Protein AF-A0A527WFA3-F1 (afdb_monomer_lite)

Secondary structure (DSSP, 8-state):
-EEEEEEETTEEEEEEEETTTTEEEEEEES--GGG-EEHHHHHTSPP-SHHHHHHHHHHHHHHHHHHHT-

Structure (mmCIF, N/CA/C/O backbone):
data_AF-A0A527WFA3-F1
#
_entry.id   AF-A0A527WFA3-F1
#
loop_
_atom_site.group_PDB
_atom_site.id
_atom_site.type_symbol
_atom_site.label_atom_id
_a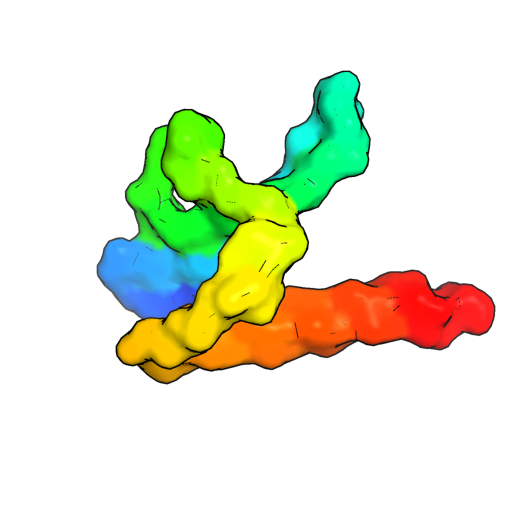tom_site.label_alt_id
_atom_site.label_comp_id
_atom_site.label_asym_id
_atom_site.label_entity_id
_atom_site.label_seq_id
_atom_site.pdbx_PDB_ins_code
_atom_site.Cartn_x
_atom_site.Cartn_y
_atom_site.Cartn_z
_atom_site.occupancy
_atom_site.B_iso_or_equiv
_atom_site.auth_seq_id
_atom_site.auth_comp_id
_atom_site.auth_asym_id
_atom_site.auth_atom_id
_atom_site.pdbx_PDB_model_num
ATOM 1 N N . MET A 1 1 ? -1.846 11.893 3.848 1.00 84.94 1 MET A N 1
ATOM 2 C CA . MET A 1 1 ? -0.472 11.584 4.333 1.00 84.94 1 MET A CA 1
ATOM 3 C C . MET A 1 1 ? 0.130 10.533 3.413 1.00 84.94 1 MET A C 1
ATOM 5 O O . MET A 1 1 ? -0.611 9.643 3.020 1.00 84.94 1 MET A O 1
ATOM 9 N N . ILE A 1 2 ? 1.413 10.631 3.049 1.00 90.19 2 ILE A N 1
ATOM 10 C CA . ILE A 1 2 ? 2.084 9.655 2.170 1.00 90.19 2 ILE A CA 1
ATOM 11 C C . ILE A 1 2 ? 3.220 8.983 2.938 1.00 90.19 2 ILE A C 1
ATOM 13 O O . ILE A 1 2 ? 3.986 9.643 3.637 1.00 90.19 2 ILE A O 1
ATOM 17 N N . CYS A 1 3 ? 3.327 7.669 2.790 1.00 93.00 3 CYS A N 1
ATOM 18 C CA . CYS A 1 3 ? 4.348 6.841 3.402 1.00 93.00 3 CYS A CA 1
ATOM 19 C C . CYS A 1 3 ? 4.991 5.958 2.328 1.00 93.00 3 CYS A C 1
ATOM 21 O O . CYS A 1 3 ? 4.332 5.080 1.782 1.00 93.00 3 CYS A O 1
ATOM 23 N N . VAL A 1 4 ? 6.282 6.144 2.052 1.00 95.25 4 VAL A N 1
ATOM 24 C CA . VAL A 1 4 ? 7.012 5.254 1.136 1.00 95.25 4 VAL A CA 1
ATOM 25 C C . VAL A 1 4 ? 7.230 3.899 1.810 1.00 95.25 4 VAL A C 1
ATOM 27 O O . VAL A 1 4 ? 7.765 3.829 2.918 1.00 95.25 4 VAL A O 1
ATOM 30 N N . LEU A 1 5 ? 6.803 2.836 1.132 1.00 95.94 5 LEU A N 1
ATOM 31 C CA . LEU A 1 5 ? 6.960 1.451 1.572 1.00 95.94 5 LEU A CA 1
ATOM 32 C C . LEU A 1 5 ? 8.226 0.841 0.970 1.00 95.94 5 LEU A C 1
ATOM 34 O O . LEU A 1 5 ? 9.053 0.312 1.702 1.00 95.94 5 LEU A O 1
ATOM 38 N N . ALA A 1 6 ? 8.435 0.986 -0.336 1.00 96.69 6 ALA A N 1
ATOM 39 C CA . ALA A 1 6 ? 9.653 0.565 -1.029 1.00 96.69 6 ALA A CA 1
ATOM 40 C C . ALA A 1 6 ? 9.840 1.402 -2.298 1.00 96.69 6 ALA A C 1
ATOM 42 O O . ALA A 1 6 ? 8.854 1.850 -2.879 1.00 96.69 6 ALA A O 1
ATOM 43 N N . GLY A 1 7 ? 11.077 1.640 -2.732 1.00 93.81 7 GLY A N 1
ATOM 44 C CA . GLY A 1 7 ? 11.330 2.468 -3.909 1.00 93.81 7 GLY A CA 1
ATOM 45 C C . GLY A 1 7 ? 12.652 2.178 -4.599 1.00 93.81 7 GLY A C 1
ATOM 46 O O . GLY A 1 7 ? 13.629 1.798 -3.960 1.00 93.81 7 GLY A O 1
ATOM 47 N N . GLU A 1 8 ? 12.656 2.411 -5.904 1.00 89.94 8 GLU A N 1
ATOM 48 C CA . GLU A 1 8 ? 13.812 2.372 -6.793 1.00 89.94 8 GLU A CA 1
ATOM 49 C C . GLU A 1 8 ? 13.768 3.594 -7.738 1.00 89.94 8 GLU A C 1
ATOM 51 O O . GLU A 1 8 ? 12.762 4.309 -7.765 1.00 89.94 8 GLU A O 1
ATOM 56 N N . PRO A 1 9 ? 14.810 3.870 -8.546 1.00 87.00 9 PRO A N 1
ATOM 57 C CA . PRO A 1 9 ? 14.843 5.067 -9.395 1.00 87.00 9 PRO A CA 1
ATOM 58 C C . PRO A 1 9 ? 13.671 5.202 -10.382 1.00 87.00 9 PRO A C 1
ATOM 60 O O . PRO A 1 9 ? 13.377 6.307 -10.830 1.00 87.00 9 PRO A O 1
ATOM 63 N N . ARG A 1 10 ? 13.015 4.092 -10.743 1.00 84.56 10 ARG A N 1
ATOM 64 C CA . ARG A 1 10 ? 11.916 4.052 -11.721 1.00 84.56 10 ARG A CA 1
ATOM 65 C C . ARG A 1 10 ? 10.524 4.173 -11.107 1.00 84.56 10 ARG A C 1
ATOM 67 O O . ARG A 1 10 ? 9.578 4.443 -11.840 1.00 84.56 10 ARG A O 1
ATOM 74 N N . GLY A 1 11 ? 10.384 3.986 -9.797 1.00 91.06 11 GLY A N 1
ATOM 75 C CA . GLY A 1 11 ? 9.084 4.025 -9.140 1.00 91.06 11 GLY A CA 1
ATOM 76 C C . GLY A 1 11 ? 9.134 3.569 -7.690 1.00 91.06 11 GLY A C 1
ATOM 77 O O . GLY A 1 11 ? 10.144 3.060 -7.201 1.00 91.06 11 GLY A O 1
ATOM 78 N N . CYS A 1 12 ? 8.042 3.792 -6.965 1.00 94.62 12 CYS A N 1
ATOM 79 C CA . CYS A 1 12 ? 7.976 3.410 -5.559 1.00 94.62 12 CYS A CA 1
ATOM 80 C C . CYS A 1 12 ? 6.563 3.077 -5.097 1.00 94.62 12 CYS A C 1
ATOM 82 O O . CYS A 1 12 ? 5.605 3.778 -5.413 1.00 94.62 12 CYS A O 1
ATOM 84 N N . TRP A 1 13 ? 6.461 2.038 -4.277 1.00 96.12 13 TRP A N 1
ATOM 85 C CA . TRP A 1 13 ? 5.254 1.708 -3.539 1.00 96.12 13 TRP A CA 1
ATOM 86 C C . TRP A 1 13 ? 5.062 2.669 -2.373 1.00 96.12 13 TRP A C 1
ATOM 88 O O . TRP A 1 13 ? 5.989 2.936 -1.596 1.00 96.12 13 TRP A O 1
ATOM 98 N N . ARG A 1 14 ? 3.841 3.174 -2.225 1.00 95.75 14 ARG A N 1
ATOM 99 C CA . ARG A 1 14 ? 3.464 4.129 -1.185 1.00 95.75 14 ARG A CA 1
ATOM 100 C C . ARG A 1 14 ? 2.134 3.735 -0.567 1.00 95.75 14 ARG A C 1
ATOM 102 O O . ARG A 1 14 ? 1.218 3.353 -1.281 1.00 95.75 14 ARG A O 1
ATOM 109 N N . ALA A 1 15 ? 2.018 3.901 0.743 1.00 95.25 15 ALA A N 1
ATOM 110 C CA . ALA A 1 15 ? 0.735 3.962 1.423 1.00 95.25 15 ALA A CA 1
ATOM 111 C C . ALA A 1 15 ? 0.250 5.419 1.451 1.00 95.25 15 ALA A C 1
ATOM 113 O O . ALA A 1 15 ? 1.010 6.326 1.810 1.00 95.25 15 ALA A O 1
ATOM 114 N N . VAL A 1 16 ? -1.008 5.643 1.086 1.00 94.56 16 VAL A N 1
ATOM 115 C CA . VAL A 1 16 ? -1.630 6.962 0.982 1.00 94.56 16 VAL A CA 1
ATOM 116 C C . VAL A 1 16 ? -2.875 7.003 1.854 1.00 94.56 16 VAL A C 1
ATOM 118 O O . VAL A 1 16 ? -3.813 6.250 1.647 1.00 94.56 16 VAL A O 1
ATOM 121 N N . PHE A 1 17 ? -2.895 7.903 2.832 1.00 92.62 17 PHE A N 1
ATOM 122 C CA . PHE A 1 17 ? -4.084 8.167 3.642 1.00 92.62 17 PHE A CA 1
ATOM 123 C C . PHE A 1 17 ? -4.911 9.293 3.022 1.00 92.62 17 PHE A C 1
ATOM 125 O O . PHE A 1 17 ? -4.404 10.420 2.917 1.00 92.62 17 PHE A O 1
ATOM 132 N N . GLU A 1 18 ? -6.159 8.984 2.663 1.00 92.31 18 GLU A N 1
ATOM 133 C CA . GLU A 1 18 ? -7.180 9.922 2.196 1.00 92.31 18 GLU A CA 1
ATOM 134 C C . GLU A 1 18 ? -8.081 10.337 3.376 1.00 92.31 18 GLU A C 1
ATOM 136 O O . GLU A 1 18 ? -8.966 9.575 3.781 1.00 92.31 18 GLU A O 1
ATOM 141 N N . PRO A 1 19 ? -7.865 11.531 3.959 1.00 91.56 19 PRO A N 1
ATOM 142 C CA . PRO A 1 19 ? -8.550 11.946 5.179 1.00 91.56 19 PRO A CA 1
ATOM 143 C C . PRO A 1 19 ? -10.049 12.185 4.988 1.00 91.56 19 PRO A C 1
ATOM 145 O O . PRO A 1 19 ? -10.795 12.038 5.950 1.00 91.56 19 PRO A O 1
ATOM 148 N N . ALA A 1 20 ? -10.508 12.528 3.779 1.00 93.31 20 ALA A N 1
ATOM 149 C CA . ALA A 1 20 ? -11.922 12.823 3.542 1.00 93.31 20 ALA A CA 1
ATOM 150 C C . ALA A 1 20 ? -12.833 11.604 3.764 1.00 93.31 20 ALA A C 1
ATOM 152 O O . ALA A 1 20 ? -13.984 11.755 4.162 1.00 93.31 20 ALA A O 1
ATOM 153 N N . ILE A 1 21 ? -12.307 10.404 3.518 1.00 92.38 21 ILE A N 1
ATOM 154 C CA . ILE A 1 21 ? -13.035 9.135 3.657 1.00 92.38 21 ILE A CA 1
ATOM 155 C C . ILE A 1 21 ? -12.368 8.182 4.655 1.00 92.38 21 ILE A C 1
ATOM 157 O O . ILE A 1 21 ? -12.759 7.024 4.746 1.00 92.38 21 ILE A O 1
ATOM 161 N N . LEU A 1 22 ? -11.361 8.669 5.392 1.00 91.75 22 LEU A N 1
ATOM 162 C CA . LEU A 1 22 ? -10.603 7.922 6.401 1.00 91.75 22 LEU A CA 1
ATOM 163 C C . LEU A 1 22 ? -10.073 6.569 5.895 1.00 91.75 22 LEU A C 1
ATOM 165 O O . LEU A 1 22 ? -10.014 5.596 6.642 1.00 91.75 22 LEU A O 1
ATOM 169 N N . HIS A 1 23 ? -9.662 6.518 4.627 1.00 91.81 23 HIS A N 1
ATOM 170 C CA . HIS A 1 23 ? -9.231 5.286 3.970 1.00 91.81 23 HIS A CA 1
ATOM 171 C C . HIS A 1 23 ? -7.731 5.344 3.666 1.00 91.81 23 HIS A C 1
ATOM 173 O O . HIS A 1 23 ? -7.202 6.368 3.220 1.00 91.81 23 HIS A O 1
ATOM 179 N N . LEU A 1 24 ? -7.033 4.239 3.921 1.00 92.69 24 LEU A N 1
ATOM 180 C CA . LEU A 1 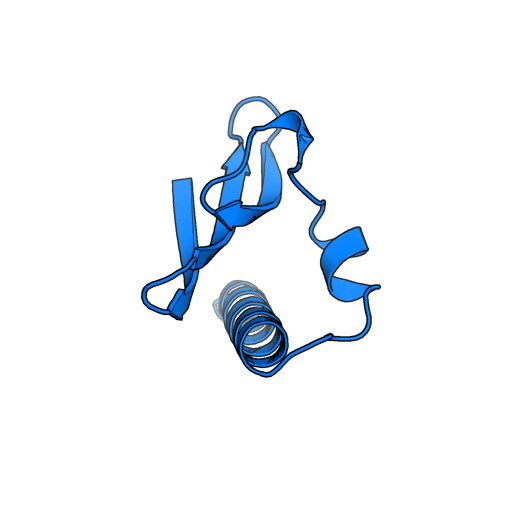24 ? -5.666 4.019 3.469 1.00 92.69 24 LEU A CA 1
ATOM 181 C C . LEU A 1 24 ? -5.656 3.232 2.151 1.00 92.69 24 LEU A C 1
ATOM 183 O O . LEU A 1 24 ? -6.248 2.161 2.046 1.00 92.69 24 LEU A O 1
ATOM 187 N N . TYR A 1 25 ? -4.916 3.743 1.184 1.00 95.56 25 TYR A N 1
ATOM 188 C CA . TYR A 1 25 ? -4.655 3.110 -0.098 1.00 95.56 25 TYR A CA 1
ATOM 189 C C . TYR A 1 25 ? -3.181 2.748 -0.233 1.00 95.56 25 TYR A C 1
ATOM 191 O O . TYR A 1 25 ? -2.325 3.276 0.480 1.00 95.56 25 TYR A O 1
ATOM 199 N N . VAL A 1 26 ? -2.879 1.884 -1.191 1.00 95.81 26 VAL A N 1
ATOM 200 C CA . VAL A 1 26 ? -1.537 1.586 -1.671 1.00 95.81 26 VAL A CA 1
ATOM 201 C C . VAL A 1 26 ? -1.460 1.959 -3.150 1.00 95.81 26 VAL A C 1
ATOM 203 O O . VAL A 1 26 ? -2.345 1.628 -3.935 1.00 95.81 26 VAL A O 1
ATOM 206 N N . GLU A 1 27 ? -0.398 2.654 -3.540 1.00 95.12 27 GLU A N 1
ATOM 207 C CA . GLU A 1 27 ? -0.133 3.034 -4.928 1.00 95.12 27 GLU A CA 1
ATOM 208 C C . GLU A 1 27 ? 1.302 2.679 -5.333 1.00 95.12 27 GLU A C 1
ATOM 210 O O . GLU A 1 27 ? 2.198 2.638 -4.484 1.00 95.12 27 GLU A O 1
ATOM 215 N N . PHE A 1 28 ? 1.532 2.471 -6.633 1.00 93.44 28 PHE A N 1
ATOM 216 C CA . PHE A 1 28 ? 2.874 2.448 -7.212 1.00 93.44 28 PHE A CA 1
ATOM 217 C C . PHE A 1 28 ? 3.103 3.735 -7.998 1.00 93.44 28 PHE A C 1
ATOM 219 O O . PHE A 1 28 ? 2.596 3.903 -9.102 1.00 93.44 28 PHE A O 1
ATOM 226 N N . ALA A 1 29 ? 3.863 4.651 -7.412 1.00 90.81 29 ALA A N 1
ATOM 227 C CA . ALA A 1 29 ? 4.057 5.976 -7.960 1.00 90.81 29 ALA A CA 1
ATOM 228 C C . ALA A 1 29 ? 5.176 6.031 -9.018 1.00 90.81 29 ALA A C 1
ATOM 230 O O . ALA A 1 29 ? 6.213 5.380 -8.839 1.00 90.81 29 ALA A O 1
ATOM 231 N N . PRO A 1 30 ? 5.041 6.910 -10.031 1.00 84.31 30 PRO A N 1
ATOM 232 C CA . PRO A 1 30 ? 3.916 7.834 -10.224 1.00 84.31 30 PRO A CA 1
ATOM 233 C C . PRO A 1 30 ? 2.649 7.129 -10.743 1.00 84.31 30 PRO A C 1
ATOM 235 O O . PRO A 1 30 ? 2.718 6.332 -11.672 1.00 84.31 30 PRO A O 1
ATOM 238 N N . SER A 1 31 ? 1.498 7.461 -10.153 1.00 82.38 31 SER A N 1
ATOM 239 C CA . SER A 1 31 ? 0.181 6.882 -10.458 1.00 82.38 31 SER A CA 1
ATOM 240 C C . SER A 1 31 ? -0.919 7.936 -10.351 1.00 82.38 31 SER A C 1
ATOM 242 O O . SER A 1 31 ? -0.770 8.922 -9.623 1.00 82.38 31 SER A O 1
ATOM 244 N N . ASN A 1 32 ? -2.036 7.733 -11.055 1.00 81.00 32 ASN A N 1
ATOM 245 C CA . ASN A 1 32 ? -3.233 8.549 -10.861 1.00 81.00 32 ASN A CA 1
ATOM 246 C C . ASN A 1 32 ? -4.033 8.031 -9.657 1.00 81.00 32 ASN A C 1
ATOM 248 O O . ASN A 1 32 ? -3.965 6.851 -9.324 1.00 81.00 32 ASN A O 1
ATOM 252 N N . LYS A 1 33 ? -4.869 8.883 -9.038 1.00 76.19 33 LYS A N 1
ATOM 253 C CA . LYS A 1 33 ? -5.763 8.457 -7.937 1.00 76.19 33 LYS A CA 1
ATOM 254 C C . LYS A 1 33 ? -6.674 7.280 -8.314 1.00 76.19 33 LYS A C 1
ATOM 256 O O . LYS A 1 33 ? -7.040 6.495 -7.451 1.00 76.19 33 LYS A O 1
ATOM 261 N N . ALA A 1 34 ? -7.042 7.166 -9.590 1.00 74.94 34 ALA A N 1
ATOM 262 C CA . ALA A 1 34 ? -7.854 6.061 -10.097 1.00 74.94 34 ALA A CA 1
ATOM 263 C C . ALA A 1 34 ? -7.141 4.696 -10.019 1.00 74.94 34 ALA A C 1
ATOM 265 O O . ALA A 1 34 ? -7.808 3.667 -10.033 1.00 74.94 34 ALA A O 1
ATOM 266 N N . ASP A 1 35 ? -5.810 4.691 -9.905 1.00 85.50 35 ASP A N 1
ATOM 267 C CA . ASP A 1 35 ? -4.984 3.482 -9.826 1.00 85.50 35 ASP A CA 1
ATOM 268 C C . ASP A 1 35 ? -4.693 3.066 -8.373 1.00 85.50 35 ASP A C 1
ATOM 270 O O . ASP A 1 35 ? -3.946 2.115 -8.127 1.00 85.50 35 ASP 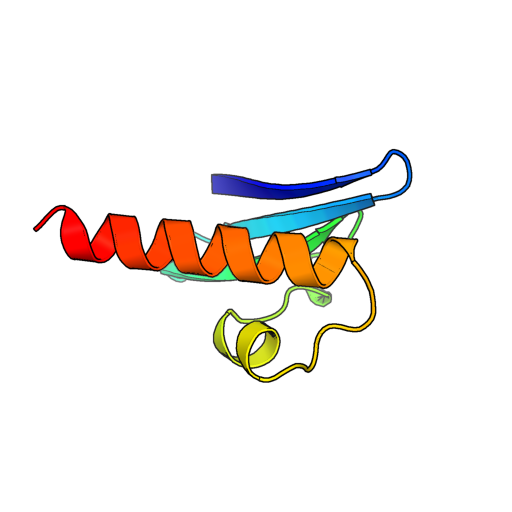A O 1
ATOM 274 N N . TRP A 1 36 ? -5.244 3.795 -7.395 1.00 92.88 36 TRP A N 1
ATOM 275 C CA . TRP A 1 36 ? -5.085 3.481 -5.982 1.00 92.88 36 TRP A CA 1
ATOM 276 C C . TRP A 1 36 ? -5.779 2.170 -5.641 1.00 92.88 36 TRP A C 1
ATOM 278 O O . TRP A 1 36 ? -6.922 1.91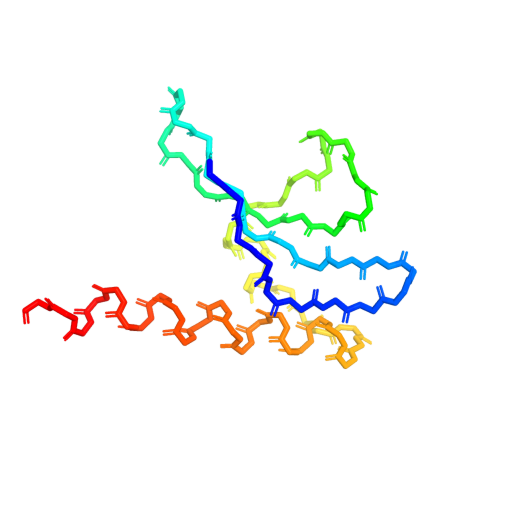7 -6.015 1.00 92.88 36 TRP A O 1
ATOM 288 N N . MET A 1 37 ? -5.073 1.344 -4.887 1.00 94.44 37 MET A N 1
ATOM 289 C CA . MET A 1 37 ? -5.525 0.030 -4.466 1.00 94.44 37 MET A CA 1
ATOM 290 C C . MET A 1 37 ? -5.860 0.069 -2.982 1.00 94.44 37 MET A C 1
ATOM 292 O O . MET A 1 37 ? -5.150 0.719 -2.216 1.00 94.44 37 MET A O 1
ATOM 296 N N . SER A 1 38 ? -6.929 -0.600 -2.553 1.00 94.38 38 SER A N 1
ATOM 297 C CA . SER A 1 38 ? -7.181 -0.750 -1.116 1.00 94.38 38 SER A CA 1
ATOM 298 C C . SER A 1 38 ? -6.048 -1.553 -0.456 1.00 94.38 38 SER A C 1
ATOM 300 O O . SER A 1 38 ? -5.310 -2.274 -1.137 1.00 94.38 38 SER A O 1
ATOM 302 N N . ILE A 1 39 ? -5.890 -1.444 0.870 1.00 93.44 39 ILE A N 1
ATOM 303 C CA . ILE A 1 39 ? -4.963 -2.335 1.590 1.00 93.44 39 ILE 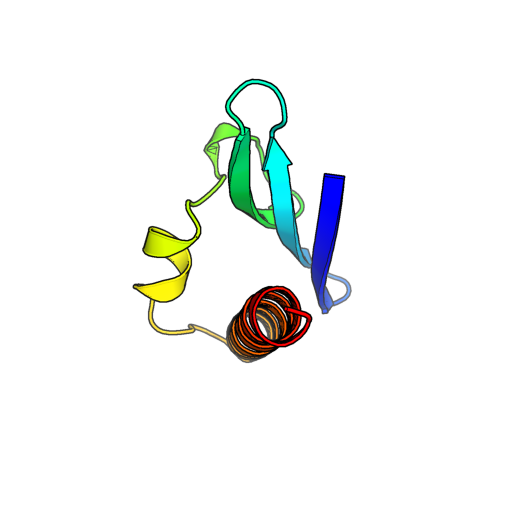A CA 1
ATOM 304 C C . ILE A 1 39 ? -5.332 -3.796 1.315 1.00 93.44 39 ILE A C 1
ATOM 306 O O . ILE A 1 39 ? -4.448 -4.590 1.012 1.00 93.44 39 ILE A O 1
ATOM 310 N N . ASP A 1 40 ? -6.616 -4.141 1.399 1.00 93.06 40 ASP A N 1
ATOM 311 C CA . ASP A 1 40 ? -7.081 -5.525 1.277 1.00 93.06 40 ASP A CA 1
ATOM 312 C C . ASP A 1 40 ? -6.750 -6.107 -0.100 1.00 93.06 40 ASP A C 1
ATOM 314 O O . ASP A 1 40 ? -6.203 -7.206 -0.197 1.00 93.06 40 ASP A O 1
ATOM 318 N N . ASP A 1 41 ? -6.980 -5.335 -1.165 1.00 94.06 41 ASP A N 1
ATOM 319 C CA . ASP A 1 41 ? -6.620 -5.727 -2.530 1.00 94.06 41 ASP A CA 1
ATOM 320 C C . ASP A 1 41 ? -5.106 -5.891 -2.699 1.00 94.06 41 ASP A C 1
ATOM 322 O O . ASP A 1 41 ? -4.649 -6.763 -3.443 1.00 94.06 41 ASP A O 1
ATOM 326 N N . PHE A 1 42 ? -4.312 -5.057 -2.024 1.00 94.62 42 PHE A N 1
ATOM 327 C CA . PHE A 1 42 ? -2.858 -5.159 -2.050 1.00 94.62 42 PHE A CA 1
ATOM 328 C C . PHE A 1 42 ? -2.372 -6.410 -1.308 1.00 94.62 42 PHE A C 1
ATOM 330 O O . PHE A 1 42 ? -1.545 -7.145 -1.842 1.00 94.62 42 PHE A O 1
ATOM 337 N N . LEU A 1 43 ? -2.929 -6.703 -0.130 1.00 92.62 43 LEU A N 1
ATOM 338 C CA . LEU A 1 43 ? -2.605 -7.895 0.660 1.00 92.62 43 LEU A CA 1
ATOM 339 C C . LEU A 1 43 ? -3.059 -9.196 -0.020 1.00 92.62 43 LEU A C 1
ATOM 341 O O . LEU A 1 43 ? -2.397 -10.223 0.115 1.00 92.62 43 LEU A O 1
ATOM 345 N N . ALA A 1 44 ? -4.163 -9.162 -0.768 1.00 93.56 44 ALA A N 1
ATOM 346 C CA . ALA A 1 44 ? -4.666 -10.314 -1.514 1.00 93.56 44 ALA A CA 1
ATOM 347 C C . ALA A 1 44 ? -3.821 -10.649 -2.758 1.00 93.56 44 ALA A C 1
ATOM 349 O O . ALA A 1 44 ? -3.947 -11.739 -3.324 1.00 93.56 44 ALA A O 1
ATOM 350 N N . ARG A 1 45 ? -2.964 -9.729 -3.222 1.00 92.00 45 ARG A N 1
ATOM 351 C CA . ARG A 1 45 ? -2.117 -9.943 -4.399 1.00 92.00 45 ARG A CA 1
ATOM 352 C C . ARG A 1 45 ? -0.829 -10.668 -4.033 1.00 92.00 45 ARG A C 1
ATOM 354 O O . ARG A 1 45 ? -0.070 -10.244 -3.171 1.00 92.00 45 ARG A O 1
ATOM 361 N N . VAL A 1 46 ? -0.513 -11.708 -4.803 1.00 89.88 46 VAL A N 1
ATOM 362 C CA . VAL A 1 46 ? 0.813 -12.338 -4.763 1.00 89.88 46 VAL A CA 1
ATOM 363 C C . VAL A 1 46 ? 1.864 -11.331 -5.267 1.00 89.88 46 VAL A C 1
ATOM 365 O O . VAL A 1 46 ? 1.695 -10.797 -6.375 1.00 89.88 46 VAL A O 1
ATOM 368 N N . PRO A 1 47 ? 2.946 -11.064 -4.506 1.00 91.50 47 PRO A N 1
ATOM 369 C CA . PRO A 1 47 ? 4.010 -10.164 -4.937 1.00 91.50 47 PRO A CA 1
ATOM 370 C C . PRO A 1 47 ? 4.634 -10.603 -6.262 1.00 91.50 47 PRO A C 1
ATOM 372 O O . PRO A 1 47 ? 4.967 -11.772 -6.453 1.00 91.50 47 PRO A O 1
ATOM 375 N N . ARG A 1 48 ? 4.796 -9.651 -7.185 1.00 90.00 48 ARG A N 1
ATOM 376 C CA . ARG A 1 48 ? 5.270 -9.915 -8.558 1.00 90.00 48 ARG A CA 1
ATOM 377 C C . ARG A 1 48 ? 6.780 -9.768 -8.716 1.00 90.00 48 ARG A C 1
ATOM 379 O O . ARG A 1 48 ? 7.369 -10.405 -9.580 1.00 90.00 48 ARG A O 1
ATOM 386 N N . ASP A 1 49 ? 7.385 -8.926 -7.890 1.00 92.31 49 ASP A N 1
ATOM 387 C CA . ASP A 1 49 ? 8.799 -8.582 -7.924 1.00 92.31 49 ASP A CA 1
ATOM 388 C C . ASP A 1 49 ? 9.310 -8.288 -6.505 1.00 92.31 49 ASP A C 1
ATOM 390 O O . ASP A 1 49 ? 8.550 -8.272 -5.531 1.00 92.31 49 ASP A O 1
ATOM 394 N N . GLU A 1 50 ? 10.621 -8.096 -6.387 1.00 94.75 50 GLU A N 1
ATOM 395 C CA . GLU A 1 50 ? 11.281 -7.868 -5.102 1.00 94.75 50 GLU A CA 1
ATOM 396 C C . GLU A 1 50 ? 10.863 -6.542 -4.456 1.00 94.75 50 GLU A C 1
ATOM 398 O O . GLU A 1 50 ? 10.729 -6.444 -3.239 1.00 94.75 50 GLU A O 1
ATOM 403 N N . LEU A 1 51 ? 10.578 -5.531 -5.275 1.00 94.88 51 LEU A N 1
ATOM 404 C CA . LEU A 1 51 ? 10.149 -4.222 -4.806 1.00 94.88 51 LEU A CA 1
ATOM 405 C C . LEU A 1 51 ? 8.751 -4.284 -4.169 1.00 94.88 51 LEU A C 1
ATOM 407 O O . LEU A 1 51 ? 8.504 -3.664 -3.136 1.00 94.88 51 LEU A O 1
ATOM 411 N N . HIS A 1 52 ? 7.845 -5.066 -4.755 1.00 94.12 52 HIS A N 1
ATOM 412 C CA . HIS A 1 52 ? 6.519 -5.352 -4.221 1.00 94.12 52 HIS A CA 1
ATOM 413 C C . HIS A 1 52 ? 6.611 -6.177 -2.932 1.00 94.12 52 HIS A C 1
ATOM 415 O O . HIS A 1 52 ? 5.940 -5.841 -1.959 1.00 94.12 52 HIS A O 1
ATOM 421 N N . LYS A 1 53 ? 7.482 -7.194 -2.864 1.00 96.38 53 LYS A N 1
ATOM 422 C CA . LYS A 1 53 ? 7.705 -7.942 -1.610 1.00 96.38 53 LYS A CA 1
ATOM 423 C C . LYS A 1 53 ? 8.162 -7.027 -0.476 1.00 96.38 53 LYS A C 1
ATOM 425 O O . LYS A 1 53 ? 7.543 -7.027 0.583 1.00 96.38 53 LYS A O 1
ATOM 430 N N . GLN A 1 54 ? 9.165 -6.184 -0.724 1.00 97.06 54 GLN A N 1
ATOM 431 C CA . GLN A 1 54 ? 9.636 -5.211 0.266 1.00 97.06 54 GLN A CA 1
ATOM 432 C C . GLN A 1 54 ? 8.517 -4.262 0.704 1.00 97.06 54 GLN A C 1
ATOM 434 O O . GLN A 1 54 ? 8.396 -3.936 1.883 1.00 97.06 54 GLN A O 1
ATOM 439 N N . ALA A 1 55 ? 7.678 -3.817 -0.235 1.00 96.75 55 ALA A N 1
ATOM 440 C CA . ALA A 1 55 ? 6.549 -2.958 0.087 1.00 96.75 55 ALA A CA 1
ATOM 441 C C . ALA A 1 55 ? 5.527 -3.655 0.996 1.00 96.75 55 ALA A C 1
ATOM 443 O O . ALA A 1 55 ? 5.050 -3.037 1.949 1.00 96.75 55 ALA A O 1
ATOM 444 N N . LEU A 1 56 ? 5.227 -4.928 0.726 1.00 96.44 56 LEU A N 1
ATOM 445 C CA . LEU A 1 56 ? 4.346 -5.758 1.545 1.00 96.44 56 LEU A CA 1
ATOM 446 C C . LEU A 1 56 ? 4.901 -5.943 2.961 1.00 96.44 56 LEU A C 1
ATOM 448 O O . LEU A 1 56 ? 4.195 -5.672 3.931 1.00 96.44 56 LEU A O 1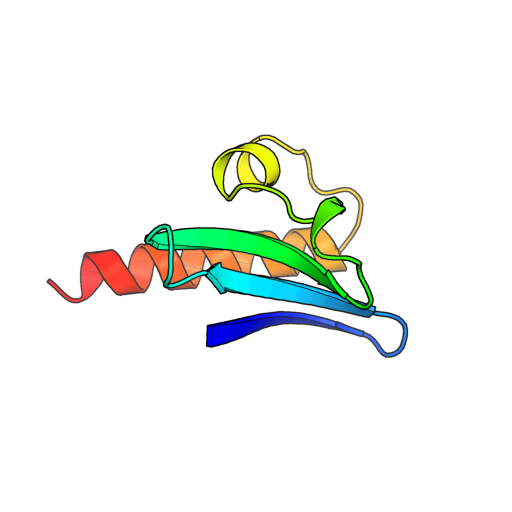
ATOM 452 N N . GLU A 1 57 ? 6.173 -6.319 3.087 1.00 96.44 57 GLU A N 1
ATOM 453 C CA . GLU A 1 57 ? 6.840 -6.491 4.382 1.00 96.44 57 GLU A CA 1
ATOM 454 C C . GLU A 1 57 ? 6.827 -5.195 5.204 1.00 96.44 57 GLU A C 1
ATOM 456 O O . GLU A 1 57 ? 6.414 -5.198 6.365 1.00 96.44 57 GLU A O 1
ATOM 461 N N . ARG A 1 58 ? 7.187 -4.057 4.591 1.00 96.88 58 ARG A N 1
ATOM 462 C CA . ARG A 1 58 ? 7.175 -2.748 5.270 1.00 96.88 58 ARG A CA 1
ATOM 463 C C . ARG A 1 58 ? 5.768 -2.293 5.649 1.00 96.88 58 ARG A C 1
ATOM 465 O O . ARG A 1 58 ? 5.600 -1.609 6.661 1.00 96.88 58 ARG A O 1
ATOM 472 N N . LEU A 1 59 ? 4.755 -2.626 4.847 1.00 95.44 59 LEU A N 1
ATOM 473 C CA . LEU A 1 59 ? 3.363 -2.328 5.181 1.00 95.44 59 LEU A CA 1
ATOM 474 C C . LEU A 1 59 ? 2.923 -3.140 6.403 1.00 95.44 59 LEU A C 1
ATOM 476 O O . LEU A 1 59 ? 2.407 -2.562 7.359 1.00 95.44 59 LEU A O 1
ATOM 480 N N . MET A 1 60 ? 3.189 -4.448 6.404 1.00 94.50 60 MET A N 1
ATOM 481 C CA . MET A 1 60 ? 2.881 -5.333 7.527 1.00 94.50 60 MET A CA 1
ATOM 482 C C . MET A 1 60 ? 3.595 -4.916 8.814 1.00 94.50 60 MET A C 1
ATOM 484 O O . MET A 1 60 ? 2.966 -4.876 9.871 1.00 94.50 60 MET A O 1
ATOM 488 N N . GLU A 1 61 ? 4.877 -4.555 8.738 1.00 95.12 61 GLU A N 1
ATOM 489 C CA . GLU A 1 61 ? 5.641 -4.051 9.884 1.00 95.12 61 GLU A CA 1
ATOM 490 C C . GLU A 1 61 ? 4.974 -2.806 10.486 1.00 95.12 61 GLU A C 1
ATOM 492 O O . GLU A 1 61 ? 4.784 -2.710 11.700 1.00 95.12 61 GLU A O 1
ATOM 497 N N . ARG A 1 62 ? 4.555 -1.858 9.637 1.00 92.31 62 ARG A N 1
ATOM 498 C CA . ARG A 1 62 ? 3.898 -0.624 10.087 1.00 92.31 62 ARG A CA 1
ATOM 499 C C . ARG A 1 62 ? 2.534 -0.875 10.711 1.00 92.31 62 ARG A C 1
ATOM 501 O O . ARG A 1 62 ? 2.249 -0.272 11.743 1.00 92.31 62 ARG A O 1
ATOM 508 N N . ILE A 1 63 ? 1.718 -1.733 10.100 1.00 91.19 63 ILE A N 1
ATOM 509 C CA . ILE A 1 63 ? 0.410 -2.123 10.638 1.00 91.19 63 ILE A CA 1
ATOM 510 C C . ILE A 1 63 ? 0.605 -2.786 12.002 1.00 91.19 63 ILE A C 1
ATOM 512 O O . ILE A 1 63 ? 0.018 -2.347 12.987 1.00 91.19 63 ILE A O 1
ATOM 516 N N . THR A 1 64 ? 1.503 -3.771 12.083 1.00 92.75 64 THR A N 1
ATOM 517 C CA . THR A 1 64 ? 1.814 -4.479 13.332 1.00 92.75 64 THR A CA 1
ATOM 518 C C . THR A 1 64 ? 2.249 -3.498 14.411 1.00 92.75 64 THR A C 1
ATOM 520 O O . THR A 1 64 ? 1.669 -3.479 15.490 1.00 92.75 64 THR A O 1
ATOM 523 N N . ARG A 1 65 ? 3.194 -2.601 14.105 1.00 92.56 65 ARG A N 1
ATOM 524 C CA . ARG A 1 65 ? 3.661 -1.582 15.050 1.00 92.56 65 ARG A CA 1
ATOM 525 C C . ARG A 1 65 ? 2.539 -0.659 15.523 1.00 92.56 65 ARG A C 1
ATOM 527 O O . ARG A 1 65 ? 2.510 -0.322 16.703 1.00 92.56 65 ARG A O 1
ATOM 534 N N . ALA A 1 66 ? 1.630 -0.250 14.637 1.00 89.25 66 ALA A N 1
ATOM 535 C CA . ALA A 1 66 ? 0.495 0.593 15.009 1.00 89.25 66 ALA A CA 1
ATOM 536 C C . ALA A 1 66 ? -0.421 -0.096 16.034 1.00 89.25 66 ALA A C 1
ATOM 538 O O . ALA A 1 66 ? -0.877 0.557 16.965 1.00 89.25 66 ALA A O 1
ATOM 539 N N . PHE A 1 67 ? -0.623 -1.411 15.912 1.00 88.25 67 PHE A N 1
ATOM 540 C CA . PHE A 1 67 ? -1.409 -2.198 16.867 1.00 88.25 67 PHE A CA 1
ATOM 541 C C . PHE A 1 67 ? -0.634 -2.589 18.134 1.00 88.25 67 PHE A C 1
ATOM 543 O O . PHE A 1 67 ? -1.223 -2.683 19.207 1.00 88.25 67 PHE A O 1
ATOM 550 N N . SER A 1 68 ? 0.684 -2.786 18.051 1.00 89.19 68 SER A N 1
ATOM 551 C CA . SER A 1 68 ? 1.533 -3.122 19.205 1.00 89.19 68 SER A CA 1
ATOM 552 C C . SER A 1 68 ? 1.879 -1.928 20.097 1.00 89.19 68 SER A C 1
ATOM 554 O O . SER A 1 68 ? 2.465 -2.118 21.154 1.00 89.19 68 SER A O 1
ATOM 556 N N . SER A 1 69 ? 1.544 -0.706 19.680 1.00 65.25 69 SER A N 1
ATOM 557 C CA . SER A 1 69 ? 1.767 0.514 20.470 1.00 65.25 69 SER A CA 1
ATOM 558 C C . SER A 1 69 ? 0.613 0.818 21.443 1.00 65.25 69 SER A C 1
ATOM 560 O O . SER A 1 69 ? 0.501 1.955 21.901 1.00 65.25 69 SER A O 1
ATOM 562 N N . SER A 1 70 ? -0.246 -0.178 21.700 1.00 51.66 70 SER A N 1
ATOM 563 C CA . SER A 1 70 ? -1.423 -0.113 22.581 1.00 51.66 70 SER A CA 1
ATOM 564 C C . SER A 1 70 ? -1.077 -0.446 24.026 1.00 51.66 70 SER A C 1
ATOM 566 O O . SER A 1 70 ? -0.367 -1.458 24.225 1.00 51.66 70 SER A O 1
#

Foldseek 3Di:
DKAWQFDDPVWTWIWDQDVVVRFIWIDIPPDDPVRTHGPVRLQPDDQDDPRSVSSVVSVVVVVVVVVVVD

pLDDT: mean 91.03, std 7.24, range [51.66, 97.06]

Radius of gyration: 11.9 Å; chains: 1; bounding box: 28×25×34 Å

Sequence (70 aa):
MICVLAGEPRGCWRAVFEPAILHLYVEFAPSNKADWMSIDDFLARVPRDELHKQALERLMERITRAFSSS